Protein AF-A0A369UU12-F1 (afdb_monomer_lite)

Structure (mmCIF, N/CA/C/O backbone):
data_AF-A0A369UU12-F1
#
_entry.id   AF-A0A369UU12-F1
#
loop_
_atom_site.group_PDB
_atom_site.id
_atom_site.type_symbol
_atom_site.label_atom_id
_atom_site.label_alt_id
_atom_site.label_comp_id
_atom_site.label_asym_id
_atom_site.label_entity_id
_atom_site.label_seq_id
_atom_site.pdbx_PDB_ins_code
_atom_site.Cartn_x
_atom_site.Cartn_y
_atom_site.Cartn_z
_atom_site.occupancy
_atom_site.B_iso_or_equiv
_atom_site.auth_seq_id
_atom_site.auth_comp_id
_atom_site.auth_asym_id
_atom_site.auth_atom_id
_atom_site.pdbx_PDB_model_num
ATOM 1 N N . MET A 1 1 ? 23.666 8.629 -13.209 1.00 46.44 1 MET A N 1
ATOM 2 C CA . MET A 1 1 ? 22.969 8.483 -11.911 1.00 46.44 1 MET A CA 1
ATOM 3 C C . MET A 1 1 ? 21.607 9.116 -12.089 1.00 46.44 1 MET A C 1
ATOM 5 O O . MET A 1 1 ? 21.573 10.252 -12.533 1.00 46.44 1 MET A O 1
ATOM 9 N N . SER A 1 2 ? 20.522 8.361 -11.896 1.00 59.59 2 SER A N 1
ATOM 10 C CA . SER A 1 2 ? 19.162 8.874 -12.113 1.00 59.59 2 SER A CA 1
ATOM 11 C C . SER A 1 2 ? 18.948 10.126 -11.265 1.00 59.59 2 SER A C 1
ATOM 13 O O . SER A 1 2 ? 19.162 10.078 -10.056 1.00 59.59 2 SER A O 1
ATOM 15 N N . ASP A 1 3 ? 18.517 11.217 -11.894 1.00 71.38 3 ASP A N 1
ATOM 16 C CA . ASP A 1 3 ? 18.211 12.514 -11.265 1.00 71.38 3 ASP A CA 1
ATOM 17 C C . ASP A 1 3 ? 16.931 12.457 -10.399 1.00 71.38 3 ASP A C 1
ATOM 19 O O . ASP A 1 3 ? 16.324 13.464 -10.042 1.00 71.38 3 ASP A O 1
ATOM 23 N N . SER A 1 4 ? 16.473 11.243 -10.080 1.00 76.75 4 SER A N 1
ATOM 24 C CA . SER A 1 4 ? 15.274 11.008 -9.294 1.00 76.75 4 SER A CA 1
ATOM 25 C C . SER A 1 4 ? 15.529 11.308 -7.816 1.00 76.75 4 SER A C 1
ATOM 27 O O . SER A 1 4 ? 16.518 10.827 -7.248 1.00 76.75 4 SER A O 1
ATOM 29 N N . PRO A 1 5 ? 14.617 12.031 -7.143 1.00 83.81 5 PRO A N 1
ATOM 30 C CA . PRO A 1 5 ? 14.737 12.290 -5.718 1.00 83.81 5 PRO A CA 1
ATOM 31 C C . PRO A 1 5 ? 14.769 10.976 -4.925 1.00 83.81 5 PRO A C 1
ATOM 33 O O . PRO A 1 5 ? 14.076 10.003 -5.252 1.00 83.81 5 PRO A O 1
ATOM 36 N N . LYS A 1 6 ? 15.569 10.958 -3.847 1.00 92.38 6 LYS A N 1
ATOM 37 C CA . LYS A 1 6 ? 15.579 9.860 -2.865 1.00 92.38 6 LYS A CA 1
ATOM 38 C C . LYS A 1 6 ? 14.156 9.597 -2.368 1.00 92.38 6 LYS A C 1
ATOM 40 O O . LYS A 1 6 ? 13.401 10.546 -2.179 1.00 92.38 6 LYS A O 1
ATOM 45 N N . LEU A 1 7 ? 13.835 8.330 -2.097 1.00 93.81 7 LEU A N 1
ATOM 46 C CA . LEU A 1 7 ? 12.502 7.886 -1.667 1.00 93.81 7 LEU A CA 1
ATOM 47 C C . LEU A 1 7 ? 11.897 8.786 -0.580 1.00 93.81 7 LEU A C 1
ATOM 49 O O . LEU A 1 7 ? 10.807 9.311 -0.752 1.00 93.81 7 LEU A O 1
ATOM 53 N N . ASN A 1 8 ? 12.648 9.029 0.493 1.00 95.06 8 ASN A N 1
ATOM 54 C CA . ASN A 1 8 ? 12.198 9.800 1.651 1.00 95.06 8 ASN A CA 1
ATOM 55 C C . ASN A 1 8 ? 12.205 11.330 1.471 1.00 95.06 8 ASN A C 1
ATOM 57 O O . ASN A 1 8 ? 12.009 12.059 2.438 1.00 95.06 8 ASN A O 1
ATOM 61 N N . ARG A 1 9 ? 12.491 11.825 0.264 1.00 95.25 9 ARG A N 1
ATOM 62 C CA . ARG A 1 9 ? 12.421 13.251 -0.104 1.00 95.25 9 ARG A CA 1
ATOM 63 C C . ARG A 1 9 ? 11.308 13.532 -1.111 1.00 95.25 9 ARG A C 1
ATOM 65 O O . ARG A 1 9 ? 11.243 14.626 -1.663 1.00 95.25 9 ARG A O 1
ATOM 72 N N . ARG A 1 10 ? 10.493 12.524 -1.410 1.00 96.00 10 ARG A N 1
ATOM 73 C CA . ARG A 1 10 ? 9.375 12.627 -2.338 1.00 96.00 10 ARG A CA 1
ATOM 74 C C . ARG A 1 10 ? 8.149 13.206 -1.636 1.00 96.00 10 ARG A C 1
ATOM 76 O O . ARG A 1 10 ? 7.937 12.872 -0.470 1.00 96.00 10 ARG A O 1
ATOM 83 N N . PRO A 1 11 ? 7.329 14.009 -2.330 1.00 97.88 11 PRO A N 1
ATOM 84 C CA . PRO A 1 11 ? 6.093 14.523 -1.754 1.00 97.88 11 PRO A CA 1
ATOM 85 C C . PRO A 1 11 ? 5.147 13.394 -1.320 1.00 97.88 11 PRO A C 1
ATOM 87 O O . PRO A 1 11 ? 4.523 13.512 -0.275 1.00 97.88 11 PRO A O 1
ATOM 90 N N . GLU A 1 12 ? 5.107 12.265 -2.033 1.00 98.19 12 GLU A N 1
ATOM 91 C CA . GLU A 1 12 ? 4.272 11.109 -1.674 1.00 98.19 12 GLU A CA 1
ATOM 92 C C . GLU A 1 12 ? 4.753 10.425 -0.385 1.00 98.19 12 GLU A C 1
ATOM 94 O O . GLU A 1 12 ? 3.953 9.918 0.399 1.00 98.19 12 GLU A O 1
ATOM 99 N N . TRP A 1 13 ? 6.066 10.442 -0.126 1.00 98.06 13 TRP A N 1
ATOM 100 C CA . TRP A 1 13 ? 6.607 9.966 1.148 1.00 98.06 13 TRP A CA 1
ATOM 101 C C . TRP A 1 13 ? 6.224 10.903 2.291 1.00 98.06 13 TRP A C 1
ATOM 103 O O . TRP A 1 13 ? 5.823 10.434 3.353 1.00 98.06 13 TRP A O 1
ATOM 113 N N . THR A 1 14 ? 6.343 12.216 2.076 1.00 98.00 14 THR A N 1
ATOM 114 C CA . THR A 1 14 ? 5.911 13.223 3.051 1.00 98.00 14 THR A CA 1
ATOM 115 C C . THR A 1 14 ? 4.423 13.077 3.353 1.00 98.00 14 THR A C 1
ATOM 117 O O . THR A 1 14 ? 4.077 12.943 4.516 1.00 98.00 14 THR A O 1
ATOM 120 N N . ALA A 1 15 ? 3.567 12.947 2.338 1.00 98.38 15 ALA A N 1
ATOM 121 C CA . ALA A 1 15 ? 2.132 12.740 2.526 1.00 98.38 15 ALA A CA 1
ATOM 122 C C . ALA A 1 15 ? 1.818 11.482 3.357 1.00 98.38 15 ALA A C 1
ATOM 124 O O . ALA A 1 15 ? 0.969 11.516 4.244 1.00 98.38 15 ALA A O 1
ATOM 125 N N . LEU A 1 16 ? 2.535 10.374 3.129 1.00 98.06 16 LEU A N 1
ATOM 126 C CA . LEU A 1 16 ? 2.379 9.164 3.939 1.00 98.06 16 LEU A CA 1
ATOM 127 C C . LEU A 1 16 ? 2.852 9.364 5.393 1.00 98.06 16 LEU A C 1
ATOM 129 O O . LEU A 1 16 ? 2.248 8.820 6.319 1.00 98.06 16 LEU A O 1
ATOM 133 N N . ALA A 1 17 ? 3.931 10.124 5.602 1.00 97.75 17 ALA A N 1
ATOM 134 C CA . ALA A 1 17 ? 4.451 10.450 6.930 1.00 97.75 17 ALA A CA 1
ATOM 135 C C . ALA A 1 17 ? 3.519 11.398 7.705 1.00 97.75 17 ALA A C 1
ATOM 137 O O . ALA A 1 17 ? 3.309 11.198 8.905 1.00 97.75 17 ALA A O 1
ATOM 138 N N . ASP A 1 18 ? 2.926 12.369 7.016 1.00 98.12 18 ASP A N 1
ATOM 139 C CA . ASP A 1 18 ? 1.941 13.297 7.565 1.00 98.12 18 ASP A CA 1
ATOM 140 C C . ASP A 1 18 ? 0.661 12.532 7.929 1.00 98.12 18 ASP A C 1
ATOM 142 O O . ASP A 1 18 ? 0.239 12.564 9.080 1.00 98.12 18 ASP A O 1
ATOM 146 N N . HIS A 1 19 ? 0.137 11.686 7.029 1.00 97.81 19 HIS A N 1
ATOM 147 C CA . HIS A 1 19 ? -0.990 10.783 7.325 1.00 97.81 19 HIS A CA 1
ATOM 148 C C . HIS A 1 19 ? -0.732 9.900 8.550 1.00 97.81 19 HIS A C 1
ATOM 150 O O . HIS A 1 19 ? -1.600 9.714 9.408 1.00 97.81 19 HIS A O 1
ATOM 156 N N . ARG A 1 20 ? 0.491 9.361 8.662 1.00 96.75 20 ARG A N 1
ATOM 157 C CA . ARG A 1 20 ? 0.899 8.572 9.827 1.00 96.75 20 ARG A CA 1
ATOM 158 C C . ARG A 1 20 ? 0.868 9.391 11.117 1.00 96.75 20 ARG A C 1
ATOM 160 O O . ARG A 1 20 ? 0.535 8.837 12.160 1.00 96.75 20 ARG A O 1
ATOM 167 N N . THR A 1 21 ? 1.254 10.657 11.054 1.00 96.88 21 THR A N 1
ATOM 168 C CA . THR A 1 21 ? 1.378 11.527 12.22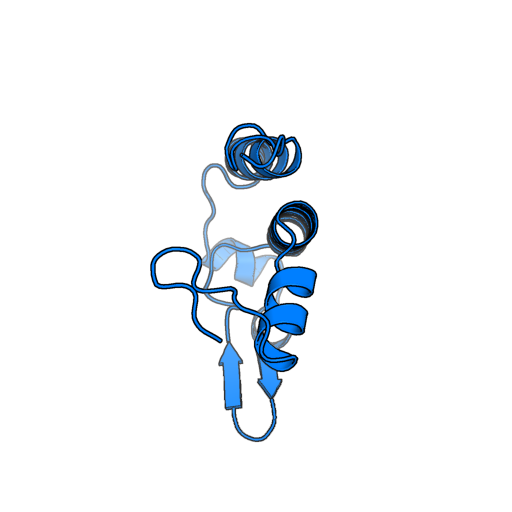6 1.00 96.88 21 THR A CA 1
ATOM 169 C C . THR A 1 21 ? 0.038 12.127 12.638 1.00 96.88 21 THR A C 1
ATOM 171 O O . THR A 1 21 ? -0.225 12.217 13.833 1.00 96.88 21 THR A O 1
ATOM 174 N N . ASP A 1 22 ? -0.819 12.465 11.677 1.00 94.94 22 ASP A N 1
ATOM 175 C CA . ASP A 1 22 ? -2.049 13.218 11.916 1.00 94.94 22 ASP A CA 1
ATOM 176 C C . ASP A 1 22 ? -3.257 12.293 12.093 1.00 94.94 22 ASP A C 1
ATOM 178 O O . ASP A 1 22 ? -3.915 12.302 13.134 1.00 94.94 22 ASP A O 1
ATOM 182 N N . ALA A 1 23 ? -3.542 11.451 11.096 1.00 90.38 23 ALA A N 1
ATOM 183 C CA . ALA A 1 23 ? -4.734 10.603 11.082 1.00 90.38 23 ALA A CA 1
ATOM 184 C C . ALA A 1 23 ? -4.505 9.236 11.744 1.00 90.38 23 ALA A C 1
ATOM 186 O O . ALA A 1 23 ? -5.431 8.652 12.303 1.00 90.38 23 ALA A O 1
ATOM 187 N N . MET A 1 24 ? -3.274 8.714 11.699 1.00 94.25 24 MET A N 1
ATOM 188 C CA . MET A 1 24 ? -2.907 7.386 12.214 1.00 94.25 24 MET A CA 1
ATOM 189 C C . MET A 1 24 ? -1.898 7.455 13.373 1.00 94.25 24 MET A C 1
ATOM 191 O O . MET A 1 24 ? -1.071 6.550 13.524 1.00 94.25 24 MET A O 1
ATOM 195 N N . ALA A 1 25 ? -1.963 8.511 14.194 1.00 91.00 25 ALA A N 1
ATOM 196 C CA . ALA A 1 25 ? -1.041 8.746 15.311 1.00 91.00 25 ALA A CA 1
ATOM 197 C C . ALA A 1 25 ? -1.062 7.613 16.355 1.00 91.00 25 ALA A C 1
ATOM 199 O O . ALA A 1 25 ? -0.020 7.180 16.851 1.00 91.00 25 ALA A O 1
ATOM 200 N N . GLN A 1 26 ? -2.263 7.124 16.680 1.00 92.12 26 GLN A N 1
ATOM 201 C CA . GLN A 1 26 ? -2.518 6.050 17.646 1.00 92.12 26 GLN A CA 1
ATOM 202 C C . GLN A 1 26 ? -3.599 5.111 17.092 1.00 92.12 26 GLN A C 1
ATOM 204 O O . GLN A 1 26 ? -4.740 5.142 17.542 1.00 92.12 26 GLN A O 1
ATOM 209 N N . PRO A 1 27 ? -3.285 4.320 16.056 1.00 89.00 27 PRO A N 1
ATOM 210 C CA . PRO A 1 27 ? -4.295 3.534 15.374 1.00 89.00 27 PRO A CA 1
ATOM 211 C C . PRO A 1 27 ? -4.631 2.299 16.218 1.00 89.00 27 PRO A C 1
ATOM 213 O O . PRO A 1 27 ? -3.742 1.521 16.571 1.00 89.00 27 PRO A O 1
ATOM 216 N N . ASP A 1 28 ? -5.913 2.095 16.509 1.00 95.69 28 ASP A N 1
ATOM 217 C CA . ASP A 1 28 ? -6.408 0.900 17.188 1.00 95.69 28 ASP A CA 1
ATOM 218 C C . ASP A 1 28 ? -7.153 0.002 16.195 1.00 95.69 28 ASP A C 1
ATOM 220 O O . ASP A 1 28 ? -8.104 0.405 15.522 1.00 95.69 28 ASP A O 1
ATOM 224 N N . LEU A 1 29 ? -6.716 -1.253 16.086 1.00 96.69 29 LEU A N 1
ATOM 225 C CA . LEU A 1 29 ? -7.310 -2.182 15.132 1.00 96.69 29 LEU A CA 1
ATOM 226 C C . LEU A 1 29 ? -8.771 -2.511 15.472 1.00 96.69 29 LEU A C 1
ATOM 228 O O . LEU A 1 29 ? -9.583 -2.671 14.566 1.00 96.69 29 LEU A O 1
ATOM 232 N N . ARG A 1 30 ? -9.123 -2.623 16.755 1.00 97.19 30 ARG A N 1
ATOM 233 C CA . ARG A 1 30 ? -10.497 -2.916 17.183 1.00 97.19 30 ARG A CA 1
ATOM 234 C C . ARG A 1 30 ? -11.417 -1.759 16.819 1.00 97.19 30 ARG A C 1
ATOM 236 O O . ARG A 1 30 ? -12.517 -2.014 16.342 1.00 97.19 30 ARG A O 1
ATOM 243 N N . GLU A 1 31 ? -10.960 -0.522 16.991 1.00 96.94 31 GLU A N 1
ATOM 244 C CA . GLU A 1 31 ? -11.704 0.669 16.570 1.00 96.94 31 GLU A CA 1
ATOM 245 C C . GLU A 1 31 ? -11.882 0.718 15.051 1.00 96.94 31 GLU A C 1
ATOM 247 O O . GLU A 1 31 ? -12.989 0.962 14.578 1.00 96.94 31 GLU A O 1
ATOM 252 N N . LEU A 1 32 ? -10.845 0.384 14.275 1.00 96.81 32 LEU A N 1
ATOM 253 C CA . LEU A 1 32 ? -10.952 0.294 12.815 1.00 96.81 32 LEU A CA 1
ATOM 254 C C . LEU A 1 32 ? -11.991 -0.746 12.359 1.00 96.81 32 LEU A C 1
ATOM 256 O O . LEU A 1 32 ? -12.691 -0.517 11.375 1.00 96.81 32 LEU A O 1
ATOM 260 N N . PHE A 1 33 ? -12.111 -1.879 13.056 1.00 97.62 33 PHE A N 1
ATOM 261 C CA . PHE A 1 33 ? -13.169 -2.866 12.803 1.00 97.62 33 PHE A CA 1
ATOM 262 C C . PHE A 1 33 ? -14.546 -2.402 13.295 1.00 97.62 33 PHE A C 1
ATOM 264 O O . PHE A 1 33 ? -15.553 -2.713 12.667 1.00 97.62 33 PHE A O 1
ATOM 271 N N . ALA A 1 34 ? -14.607 -1.667 14.407 1.00 97.31 34 ALA A N 1
ATOM 272 C CA . ALA A 1 34 ? -15.859 -1.123 14.925 1.00 97.31 34 ALA A CA 1
ATOM 273 C C . ALA A 1 34 ? -16.436 -0.033 14.004 1.00 97.31 34 ALA A C 1
ATOM 275 O O . ALA A 1 34 ? -17.650 0.039 13.828 1.00 97.31 34 ALA A O 1
ATOM 276 N N . ALA A 1 35 ? -15.570 0.787 13.403 1.00 95.94 35 ALA A N 1
ATOM 277 C CA . ALA A 1 35 ? -15.945 1.865 12.492 1.00 95.94 35 ALA A CA 1
ATOM 278 C C . ALA A 1 35 ? -16.326 1.374 11.083 1.00 95.94 35 ALA A C 1
ATOM 280 O O . ALA A 1 35 ? -17.124 2.023 10.409 1.00 95.94 35 ALA A O 1
ATOM 281 N N . ASP A 1 36 ? -15.791 0.233 10.637 1.00 96.62 36 ASP A N 1
ATOM 282 C CA . ASP A 1 36 ? -16.122 -0.386 9.348 1.00 96.62 36 ASP A CA 1
ATOM 283 C C . ASP A 1 36 ? -16.506 -1.865 9.537 1.00 96.62 36 ASP A C 1
ATOM 285 O O . ASP A 1 36 ? -15.651 -2.751 9.449 1.00 96.62 36 ASP A O 1
ATOM 289 N N . PRO A 1 37 ? -17.800 -2.172 9.756 1.00 96.12 37 PRO A N 1
ATOM 290 C CA . PRO A 1 37 ? -18.269 -3.550 9.903 1.00 96.12 37 PRO A CA 1
ATOM 291 C C . PRO A 1 37 ? -17.977 -4.450 8.692 1.00 96.12 37 PRO A C 1
ATOM 293 O O . PRO A 1 37 ? -17.933 -5.666 8.847 1.00 96.12 37 PRO A O 1
ATOM 296 N N . GLY A 1 38 ? -17.770 -3.873 7.499 1.00 97.50 38 GLY A N 1
ATOM 297 C CA . GLY A 1 38 ? -17.423 -4.600 6.270 1.00 97.50 38 GLY A CA 1
ATOM 298 C C . GLY A 1 38 ? -15.916 -4.732 6.021 1.00 97.50 38 GLY A C 1
ATOM 299 O O . GLY A 1 38 ? -15.504 -5.190 4.954 1.00 97.50 38 GLY A O 1
ATOM 300 N N . ARG A 1 39 ? -15.073 -4.319 6.976 1.00 97.56 39 ARG A N 1
ATOM 301 C CA . ARG A 1 39 ? -13.608 -4.291 6.849 1.00 97.56 39 ARG A CA 1
ATOM 302 C C . ARG A 1 39 ? -13.005 -5.654 6.505 1.00 97.56 39 ARG A C 1
ATOM 304 O O . ARG A 1 39 ? -12.047 -5.731 5.732 1.00 97.56 39 ARG A O 1
ATOM 311 N N . ALA A 1 40 ? -13.546 -6.720 7.101 1.00 96.50 40 ALA A N 1
ATOM 312 C CA . ALA A 1 40 ? -13.062 -8.091 6.935 1.00 96.50 40 ALA A CA 1
ATOM 313 C C . ALA A 1 40 ? -13.215 -8.596 5.495 1.00 96.50 40 ALA A C 1
ATOM 315 O O . ALA A 1 40 ? -12.403 -9.393 5.029 1.00 96.50 40 ALA A O 1
ATOM 316 N N . GLU A 1 41 ? -14.249 -8.142 4.793 1.00 96.50 41 GLU A N 1
ATOM 317 C CA . GLU A 1 41 ? -14.498 -8.455 3.392 1.00 96.50 41 GLU A CA 1
ATOM 318 C C . GLU A 1 41 ? -13.798 -7.462 2.462 1.00 96.50 41 GLU A C 1
ATOM 320 O O . GLU A 1 41 ? -13.246 -7.881 1.446 1.00 96.50 41 GLU A O 1
ATOM 325 N N . ARG A 1 42 ? -13.788 -6.168 2.813 1.00 96.25 42 ARG A N 1
ATOM 326 C CA . ARG A 1 42 ? -13.234 -5.087 1.982 1.00 96.25 42 ARG A CA 1
ATOM 327 C C . ARG A 1 42 ? -11.739 -5.249 1.722 1.00 96.25 42 ARG A C 1
ATOM 329 O O . ARG A 1 42 ? -11.297 -5.118 0.586 1.00 96.25 42 ARG A O 1
ATOM 336 N N . TYR A 1 43 ? -10.960 -5.551 2.758 1.00 97.94 43 TYR A N 1
ATOM 337 C CA . TYR A 1 43 ? -9.497 -5.651 2.668 1.00 97.94 43 TYR A CA 1
ATOM 338 C C . TYR A 1 43 ? -9.016 -7.077 2.412 1.00 97.94 43 TYR A C 1
ATOM 340 O O . TYR A 1 43 ? -8.022 -7.550 2.973 1.00 97.94 43 TYR A O 1
ATOM 348 N N . VAL A 1 44 ? -9.749 -7.772 1.549 1.00 97.69 44 VAL A N 1
ATOM 349 C CA . VAL A 1 44 ? -9.400 -9.096 1.064 1.00 97.69 44 VAL A CA 1
ATOM 350 C C . VAL A 1 44 ? -9.329 -9.059 -0.446 1.00 97.69 44 VAL A C 1
ATOM 352 O O . VAL A 1 44 ? -10.281 -8.690 -1.125 1.00 97.69 44 VAL A O 1
ATOM 355 N N . VAL A 1 45 ? -8.212 -9.534 -0.977 1.00 97.00 45 VAL A N 1
ATOM 356 C CA . VAL A 1 45 ? -8.056 -9.787 -2.407 1.00 97.00 45 VAL A CA 1
ATOM 357 C C . VAL A 1 45 ? -8.035 -11.294 -2.625 1.00 97.00 45 VAL A C 1
ATOM 359 O O . VAL A 1 45 ? -7.374 -12.037 -1.897 1.00 97.00 45 VAL A O 1
ATOM 362 N N . ARG A 1 46 ? -8.784 -11.758 -3.627 1.00 96.88 46 ARG A N 1
ATOM 363 C CA . ARG A 1 46 ? -8.756 -13.150 -4.087 1.00 96.88 46 ARG A CA 1
ATOM 364 C C . ARG A 1 46 ? -8.090 -13.213 -5.454 1.00 96.88 46 ARG A C 1
ATOM 366 O O . ARG A 1 46 ? -8.486 -12.481 -6.355 1.00 96.88 46 ARG A O 1
ATOM 373 N N . VAL A 1 47 ? -7.099 -14.087 -5.600 1.00 96.69 47 VAL A N 1
ATOM 374 C CA . VAL A 1 47 ? -6.397 -14.337 -6.866 1.00 96.69 47 VAL A CA 1
ATOM 375 C C . VAL A 1 47 ? -6.366 -15.843 -7.093 1.00 96.69 47 VAL A C 1
ATOM 377 O O . VAL A 1 47 ? -5.597 -16.555 -6.449 1.00 96.69 47 VAL A O 1
ATOM 380 N N . GLY A 1 48 ? -7.241 -16.339 -7.971 1.00 95.75 48 GLY A N 1
ATOM 381 C CA . GLY A 1 48 ? -7.512 -17.776 -8.064 1.00 95.75 48 GLY A CA 1
ATOM 382 C C . GLY A 1 48 ? -7.951 -18.327 -6.703 1.00 95.75 48 GLY A C 1
ATOM 383 O O . GLY A 1 48 ? -8.837 -17.762 -6.060 1.00 95.75 48 GLY A O 1
ATOM 384 N N . ASP A 1 49 ? -7.274 -19.376 -6.240 1.00 96.38 49 ASP A N 1
ATOM 385 C CA . ASP A 1 49 ? -7.538 -20.007 -4.941 1.00 96.38 49 ASP A CA 1
ATOM 386 C C . ASP A 1 49 ? -6.882 -19.272 -3.756 1.00 96.38 49 ASP A C 1
ATOM 388 O O . ASP A 1 49 ? -7.173 -19.566 -2.594 1.00 96.38 49 ASP A O 1
ATOM 392 N N . LEU A 1 50 ? -6.006 -18.294 -4.018 1.00 97.62 50 LEU A N 1
ATOM 393 C CA . LEU A 1 50 ? -5.316 -17.546 -2.973 1.00 97.62 50 LEU A CA 1
ATOM 394 C C . LEU A 1 50 ? -6.224 -16.453 -2.396 1.00 97.62 50 LEU A C 1
ATOM 396 O O . LEU A 1 50 ? -6.710 -15.580 -3.117 1.00 97.62 50 LEU A O 1
ATOM 400 N N . ARG A 1 51 ? -6.390 -16.458 -1.070 1.00 96.81 51 ARG A N 1
ATOM 401 C CA . ARG A 1 51 ? -7.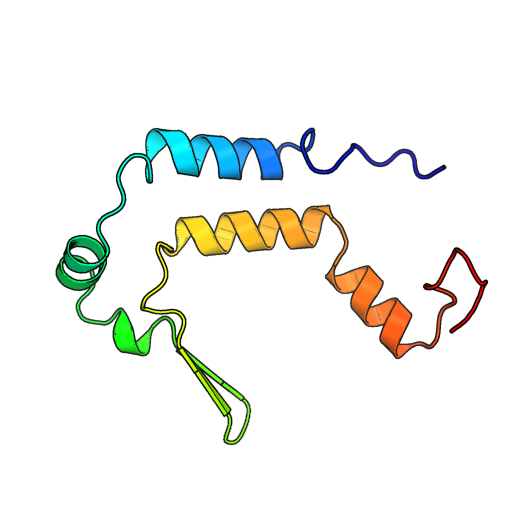021 -15.375 -0.305 1.00 96.81 51 ARG A CA 1
ATOM 402 C C . ARG A 1 51 ? -5.948 -14.587 0.439 1.00 96.81 51 ARG A C 1
ATOM 404 O O . ARG A 1 51 ? -5.320 -15.114 1.352 1.00 96.81 51 ARG A O 1
ATOM 411 N N . ILE A 1 52 ? -5.790 -13.318 0.085 1.00 97.69 52 ILE A N 1
ATOM 412 C CA . ILE A 1 52 ? -4.881 -12.382 0.748 1.00 97.69 52 ILE A CA 1
ATOM 413 C C . ILE A 1 52 ? -5.734 -11.449 1.602 1.00 97.69 52 ILE A C 1
ATOM 415 O O . ILE A 1 52 ? -6.454 -10.610 1.070 1.00 97.69 52 ILE A O 1
ATOM 419 N N . ASP A 1 53 ? -5.680 -11.630 2.920 1.00 97.69 53 ASP A N 1
ATOM 420 C CA . ASP A 1 53 ? -6.424 -10.833 3.897 1.00 97.69 53 ASP A CA 1
ATOM 421 C C . ASP A 1 53 ? -5.481 -9.855 4.604 1.00 97.69 53 ASP A C 1
ATOM 423 O O . ASP A 1 53 ? -4.650 -10.263 5.419 1.00 97.69 53 ASP A O 1
ATOM 427 N N . TYR A 1 54 ? -5.627 -8.564 4.312 1.00 96.69 54 TYR A N 1
ATOM 428 C CA . TYR A 1 54 ? -4.907 -7.496 5.003 1.00 96.69 54 TYR A CA 1
ATOM 429 C C . TYR A 1 54 ? -5.815 -6.649 5.908 1.00 96.69 54 TYR A C 1
ATOM 431 O O . TYR A 1 54 ? -5.361 -5.646 6.456 1.00 96.69 54 TYR A O 1
ATOM 439 N N . SER A 1 55 ? -7.046 -7.096 6.188 1.00 97.81 55 SER A N 1
ATOM 440 C CA . SER A 1 55 ? -8.001 -6.405 7.073 1.00 97.81 55 SER A CA 1
ATOM 441 C C . SER A 1 55 ? -7.488 -6.184 8.500 1.00 97.81 55 SER A C 1
ATOM 443 O O . SER A 1 55 ? -7.900 -5.237 9.169 1.00 97.81 55 SER A O 1
ATOM 445 N N . LYS A 1 56 ? -6.553 -7.023 8.963 1.00 97.25 56 LYS A N 1
ATOM 446 C CA . LYS A 1 56 ? -5.937 -6.940 10.300 1.00 97.25 56 LYS A CA 1
ATOM 447 C C . LYS A 1 56 ? -4.694 -6.044 10.360 1.00 97.25 56 LYS A C 1
ATOM 449 O O . LYS A 1 56 ? -4.038 -5.989 11.394 1.00 97.25 56 LYS A O 1
ATOM 454 N N . HIS A 1 57 ? -4.357 -5.354 9.272 1.00 97.50 57 HIS A N 1
ATOM 455 C CA . HIS A 1 57 ? -3.303 -4.341 9.277 1.00 97.50 57 HIS A CA 1
ATOM 456 C C . HIS A 1 57 ? -3.869 -2.979 9.684 1.00 97.50 57 HIS A C 1
ATOM 458 O O . HIS A 1 57 ? -5.060 -2.718 9.519 1.00 97.50 57 HIS A O 1
ATOM 464 N N . LEU A 1 58 ? -3.004 -2.094 10.181 1.00 96.88 58 LEU A N 1
ATOM 465 C CA . LEU A 1 58 ? -3.332 -0.710 10.546 1.00 96.88 58 LEU A CA 1
ATOM 466 C C . LEU A 1 58 ? -3.383 0.174 9.291 1.00 96.88 58 LEU A C 1
ATOM 468 O O . LEU A 1 58 ? -2.551 1.058 9.099 1.00 96.88 58 LEU A O 1
ATOM 472 N N . VAL A 1 59 ? -4.323 -0.139 8.403 1.00 96.44 59 VAL A N 1
ATOM 473 C CA . VAL A 1 59 ? -4.532 0.553 7.126 1.00 96.44 59 VAL A CA 1
ATOM 474 C C . VAL A 1 59 ? -5.966 1.058 7.013 1.00 96.44 59 VAL A C 1
ATOM 476 O O . VAL A 1 59 ? -6.908 0.404 7.471 1.00 96.44 59 VAL A O 1
ATOM 479 N N . THR A 1 60 ? -6.129 2.211 6.382 1.00 96.75 60 THR A N 1
ATOM 480 C CA . THR A 1 60 ? -7.412 2.748 5.916 1.00 96.75 60 THR A CA 1
ATOM 481 C C . THR A 1 60 ? -7.404 2.851 4.391 1.00 96.75 60 THR A C 1
ATOM 483 O O . THR A 1 60 ? -6.360 2.653 3.762 1.00 96.75 60 THR A O 1
ATOM 486 N N . ASP A 1 61 ? -8.547 3.197 3.796 1.00 96.81 61 ASP A N 1
ATOM 487 C CA . ASP A 1 61 ? -8.644 3.468 2.357 1.00 96.81 61 ASP A CA 1
ATOM 488 C C . ASP A 1 61 ? -7.643 4.568 1.944 1.00 96.81 61 ASP A C 1
ATOM 490 O O . ASP A 1 61 ? -6.937 4.432 0.945 1.00 96.81 61 ASP A O 1
ATOM 494 N N . GLU A 1 62 ? -7.489 5.603 2.776 1.00 97.81 62 GLU A N 1
ATOM 495 C CA . GLU A 1 62 ? -6.501 6.672 2.590 1.00 97.81 62 GLU A CA 1
ATOM 496 C C . GLU A 1 62 ? -5.055 6.166 2.697 1.00 97.81 62 GLU A C 1
ATOM 498 O O . GLU A 1 62 ? -4.234 6.477 1.837 1.00 97.81 62 GLU A O 1
ATOM 503 N N . THR A 1 63 ? -4.737 5.313 3.683 1.00 98.00 63 THR A N 1
ATOM 504 C CA . THR A 1 63 ? -3.398 4.704 3.778 1.00 98.00 63 THR A CA 1
ATOM 505 C C . THR A 1 63 ? -3.045 3.941 2.500 1.00 98.00 63 THR A C 1
ATOM 507 O O . THR A 1 63 ? -1.925 4.049 2.003 1.00 98.00 63 THR A O 1
ATOM 510 N N . LEU A 1 64 ? -3.984 3.153 1.966 1.00 97.81 64 LEU A N 1
ATOM 511 C CA . LEU A 1 64 ? -3.759 2.365 0.754 1.00 97.81 64 LEU A CA 1
ATOM 512 C C . LEU A 1 64 ? -3.636 3.244 -0.491 1.00 97.81 64 LEU A C 1
ATOM 514 O O . LEU A 1 64 ? -2.845 2.910 -1.372 1.00 97.81 64 LEU A O 1
ATOM 518 N N . ALA A 1 65 ? -4.387 4.344 -0.578 1.00 98.50 65 ALA A N 1
ATOM 519 C CA . ALA A 1 65 ? -4.250 5.314 -1.662 1.00 98.50 65 ALA A CA 1
ATOM 520 C C . ALA A 1 65 ? -2.851 5.955 -1.655 1.00 98.50 65 ALA A C 1
ATOM 522 O O . ALA A 1 65 ? -2.134 5.867 -2.648 1.00 98.50 65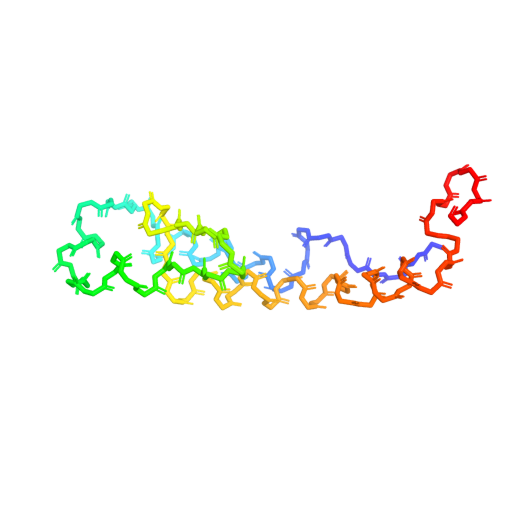 ALA A O 1
ATOM 523 N N . LEU A 1 66 ? -2.397 6.463 -0.505 1.00 98.69 66 LEU A N 1
ATOM 524 C CA . LEU A 1 66 ? -1.079 7.097 -0.371 1.00 98.69 66 LEU A CA 1
ATOM 525 C C . LEU A 1 66 ? 0.084 6.127 -0.642 1.00 98.69 66 LEU A C 1
ATOM 527 O O . LEU A 1 66 ? 1.086 6.494 -1.258 1.00 98.69 66 LEU A O 1
ATOM 531 N N . LEU A 1 67 ? -0.040 4.863 -0.220 1.00 98.19 67 LEU A N 1
ATOM 532 C CA . LEU A 1 67 ? 0.943 3.823 -0.550 1.00 98.19 67 LEU A CA 1
ATOM 533 C C . LEU A 1 67 ? 0.993 3.531 -2.058 1.00 98.19 67 LEU A C 1
ATOM 535 O O . LEU A 1 67 ? 2.079 3.309 -2.600 1.00 98.19 67 LEU A O 1
ATOM 539 N N . GLN A 1 68 ? -0.158 3.528 -2.737 1.00 98.06 68 GLN A N 1
ATOM 540 C CA . GLN A 1 68 ? -0.228 3.348 -4.190 1.00 98.06 68 GLN A CA 1
ATOM 541 C C . GLN A 1 68 ? 0.381 4.538 -4.937 1.00 98.06 68 GLN A C 1
ATOM 543 O O . GLN A 1 68 ? 1.142 4.318 -5.882 1.00 98.06 68 GLN A 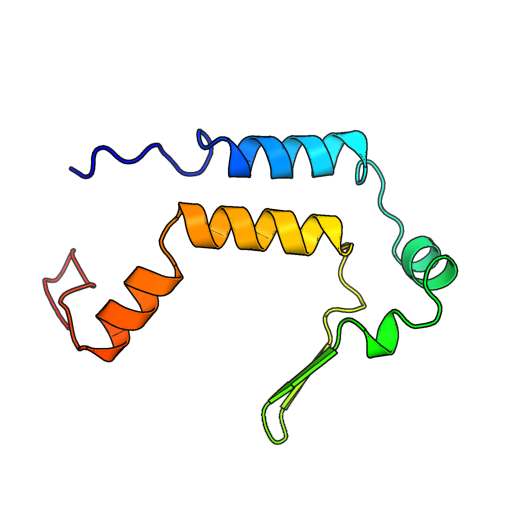O 1
ATOM 548 N N . ASP A 1 69 ? 0.135 5.766 -4.480 1.00 98.31 69 ASP A N 1
ATOM 549 C CA . ASP A 1 69 ? 0.740 6.975 -5.049 1.00 98.31 69 ASP A CA 1
ATOM 550 C C . ASP A 1 69 ? 2.268 6.933 -4.934 1.00 98.31 69 ASP A C 1
ATOM 552 O O . ASP A 1 69 ? 2.981 7.158 -5.915 1.00 98.31 69 ASP A O 1
ATOM 556 N N . LEU A 1 70 ? 2.797 6.528 -3.774 1.00 98.06 70 LEU A N 1
ATOM 557 C CA . LEU A 1 70 ? 4.237 6.342 -3.590 1.00 98.06 70 LEU A CA 1
ATOM 558 C C . LEU A 1 70 ? 4.805 5.247 -4.513 1.00 98.06 70 LEU A C 1
ATOM 560 O O . LEU A 1 70 ? 5.893 5.413 -5.076 1.00 98.06 70 LEU A O 1
ATOM 564 N N . ALA A 1 71 ? 4.088 4.134 -4.705 1.00 97.81 71 ALA A N 1
ATOM 565 C CA . ALA A 1 71 ? 4.495 3.068 -5.624 1.00 97.81 71 ALA A CA 1
ATOM 566 C C . ALA A 1 71 ? 4.513 3.539 -7.092 1.00 97.81 71 ALA A C 1
ATOM 568 O O . ALA A 1 71 ? 5.439 3.215 -7.843 1.00 97.81 71 ALA A O 1
ATOM 569 N N . ALA A 1 72 ? 3.529 4.346 -7.497 1.00 96.94 72 ALA A N 1
ATOM 570 C CA . ALA A 1 72 ? 3.483 4.960 -8.820 1.00 96.94 72 ALA A CA 1
ATOM 571 C C . ALA A 1 72 ? 4.643 5.949 -9.015 1.00 96.94 72 ALA A C 1
ATOM 573 O O . ALA A 1 72 ? 5.395 5.833 -9.985 1.00 96.94 72 ALA A O 1
ATOM 574 N N . ALA A 1 73 ? 4.861 6.854 -8.056 1.00 96.38 73 ALA A N 1
ATOM 575 C CA . ALA A 1 73 ? 5.921 7.860 -8.105 1.00 96.38 73 ALA A CA 1
ATOM 576 C C . ALA A 1 73 ? 7.332 7.251 -8.135 1.00 96.38 73 ALA A C 1
ATOM 578 O O . ALA A 1 73 ? 8.267 7.840 -8.688 1.00 96.38 73 ALA A O 1
ATOM 579 N N . THR A 1 74 ? 7.504 6.064 -7.549 1.00 95.62 74 THR A N 1
ATOM 580 C CA . THR A 1 74 ? 8.772 5.316 -7.536 1.00 95.62 74 THR A CA 1
ATOM 581 C C . THR A 1 74 ? 8.946 4.381 -8.734 1.00 95.62 74 THR A C 1
ATOM 583 O O . THR A 1 74 ? 9.995 3.752 -8.865 1.00 95.62 74 THR A O 1
ATOM 586 N N . GLY A 1 75 ? 7.972 4.331 -9.648 1.00 95.06 75 GLY A N 1
ATOM 587 C CA . GLY A 1 75 ? 8.088 3.616 -10.917 1.00 95.06 75 GLY A CA 1
ATOM 588 C C . GLY A 1 75 ? 7.922 2.100 -10.812 1.00 95.06 75 GLY A C 1
ATOM 589 O O . GLY A 1 75 ? 8.352 1.388 -11.718 1.00 95.06 75 GLY A O 1
ATOM 590 N N . VAL A 1 76 ? 7.288 1.590 -9.748 1.00 96.88 76 VAL A N 1
ATOM 591 C CA . VAL A 1 76 ? 7.130 0.141 -9.509 1.00 96.88 76 VAL A CA 1
ATOM 592 C C . VAL A 1 76 ? 6.50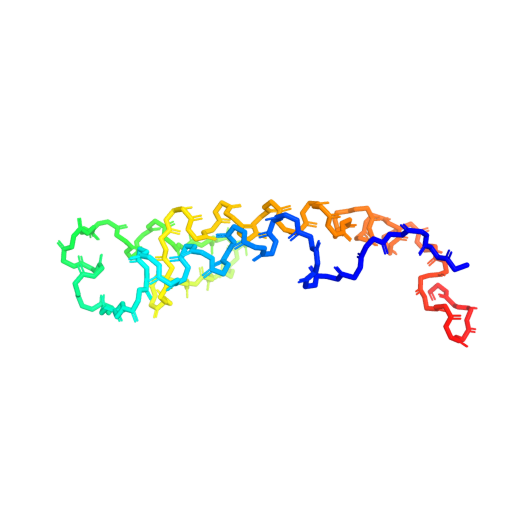2 -0.572 -10.708 1.00 96.88 76 VAL A C 1
ATOM 594 O O . VAL A 1 76 ? 6.982 -1.628 -11.115 1.00 96.88 76 VAL A O 1
ATOM 597 N N . PHE A 1 77 ? 5.469 0.010 -11.322 1.00 96.31 77 PHE A N 1
ATOM 598 C CA . PHE A 1 77 ? 4.807 -0.588 -12.485 1.00 96.31 77 PHE A CA 1
ATOM 599 C C . PHE 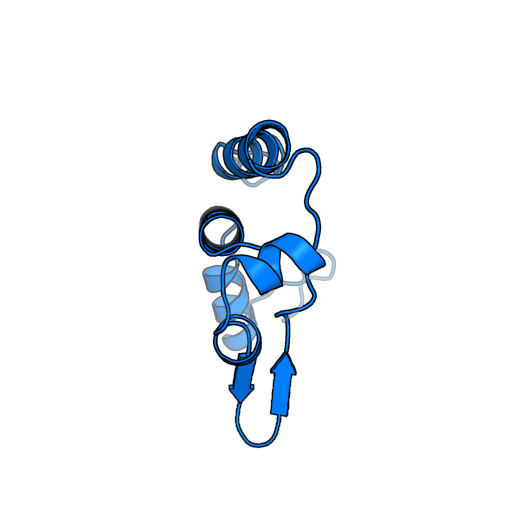A 1 77 ? 5.726 -0.667 -13.710 1.00 96.31 77 PHE A C 1
ATOM 601 O O . PHE A 1 77 ? 5.761 -1.695 -14.381 1.00 96.31 77 PHE A O 1
ATOM 608 N N . GLY A 1 78 ? 6.523 0.375 -13.961 1.00 95.94 78 GLY A N 1
ATOM 609 C CA . GLY A 1 78 ? 7.503 0.374 -15.048 1.00 95.94 78 GLY A CA 1
ATOM 610 C C . GLY A 1 78 ? 8.614 -0.654 -14.823 1.00 95.94 78 GLY A C 1
ATOM 611 O O . GLY A 1 78 ? 8.963 -1.387 -15.744 1.00 95.94 78 GLY A O 1
ATOM 612 N N . LEU A 1 79 ? 9.113 -0.761 -13.587 1.00 95.38 79 LEU A N 1
ATOM 613 C CA . LEU A 1 79 ? 10.121 -1.754 -13.197 1.00 95.38 79 LEU A CA 1
ATOM 614 C C . LEU A 1 79 ? 9.591 -3.187 -13.309 1.00 95.38 79 LEU A C 1
ATOM 616 O O . LEU A 1 79 ? 10.298 -4.066 -13.798 1.00 95.38 79 LEU A O 1
ATOM 620 N N . ARG A 1 80 ? 8.334 -3.419 -12.910 1.00 97.62 80 ARG A N 1
ATOM 621 C CA . ARG A 1 80 ? 7.644 -4.693 -13.137 1.00 97.62 80 ARG A CA 1
ATOM 622 C C . ARG A 1 80 ? 7.631 -5.019 -14.628 1.00 97.62 80 ARG A C 1
ATOM 624 O O . ARG A 1 80 ? 8.058 -6.100 -15.008 1.00 97.62 80 ARG A O 1
ATOM 631 N N . ASP A 1 81 ? 7.176 -4.106 -15.478 1.00 97.88 81 ASP A N 1
ATOM 632 C CA . ASP A 1 81 ? 7.048 -4.394 -16.909 1.00 97.88 81 ASP A CA 1
ATOM 633 C C . ASP A 1 81 ? 8.416 -4.627 -17.577 1.00 97.88 81 ASP A C 1
ATOM 635 O O . ASP A 1 81 ? 8.538 -5.506 -18.429 1.00 97.88 81 ASP A O 1
ATOM 639 N N . ALA A 1 82 ? 9.455 -3.900 -17.154 1.00 96.88 82 ALA A N 1
ATOM 640 C CA . ALA A 1 82 ? 10.839 -4.122 -17.576 1.00 96.88 82 ALA A CA 1
ATOM 641 C C . ALA A 1 82 ? 11.336 -5.529 -17.200 1.00 96.88 82 ALA A C 1
ATOM 643 O O . ALA A 1 82 ? 11.909 -6.225 -18.040 1.00 96.88 82 ALA A O 1
ATOM 644 N N . MET A 1 83 ? 11.040 -5.984 -15.975 1.00 96.62 83 MET A N 1
ATOM 645 C CA . MET A 1 83 ? 11.329 -7.351 -15.528 1.00 96.62 83 MET A CA 1
ATOM 646 C C . MET A 1 83 ? 10.663 -8.390 -16.439 1.00 96.62 83 MET A C 1
ATOM 648 O O . MET A 1 83 ? 11.318 -9.314 -16.908 1.00 96.62 83 MET A O 1
ATOM 652 N N . PHE A 1 84 ? 9.372 -8.221 -16.745 1.00 97.25 84 PHE A N 1
ATOM 653 C CA . PHE A 1 84 ? 8.640 -9.151 -17.615 1.00 97.25 84 PHE A CA 1
ATOM 654 C C . PHE A 1 84 ? 9.133 -9.146 -19.071 1.00 97.25 84 PHE A C 1
ATOM 656 O O . PHE A 1 84 ? 8.993 -10.155 -19.759 1.00 97.25 84 PHE A O 1
ATOM 663 N N . ARG A 1 85 ? 9.724 -8.043 -19.546 1.00 97.75 85 ARG A N 1
ATOM 664 C CA . ARG A 1 85 ? 10.350 -7.955 -20.877 1.00 97.75 85 ARG A CA 1
ATOM 665 C C . ARG A 1 85 ? 11.782 -8.499 -20.929 1.00 97.75 85 ARG A C 1
ATOM 667 O O . ARG A 1 85 ? 12.352 -8.546 -22.017 1.00 97.75 85 ARG A O 1
ATOM 674 N N . GLY A 1 86 ? 12.362 -8.905 -19.797 1.00 95.62 86 GLY A N 1
ATOM 675 C CA . GLY A 1 86 ? 13.756 -9.350 -19.730 1.00 95.62 86 GLY A CA 1
ATOM 676 C C . GLY A 1 86 ? 14.759 -8.210 -19.925 1.00 95.62 86 GLY A C 1
ATOM 677 O O . GLY A 1 86 ? 15.830 -8.412 -20.497 1.00 95.62 86 GLY A O 1
ATOM 678 N N . GLU A 1 87 ? 14.415 -6.992 -19.504 1.00 96.00 87 GLU A N 1
ATOM 679 C CA . GLU A 1 87 ? 15.380 -5.894 -19.453 1.00 96.00 87 GLU A CA 1
ATOM 680 C C . GLU A 1 87 ? 16.424 -6.143 -18.353 1.00 96.00 87 GLU A C 1
ATOM 682 O O . GLU A 1 87 ? 16.157 -6.819 -17.359 1.00 96.00 87 GLU A O 1
ATOM 687 N N . ARG A 1 88 ? 17.625 -5.569 -18.504 1.00 93.00 88 ARG A N 1
ATOM 688 C CA . ARG A 1 88 ? 18.753 -5.755 -17.572 1.00 93.00 88 ARG A CA 1
ATOM 689 C C . ARG A 1 88 ? 18.561 -4.927 -16.295 1.00 93.00 88 ARG A C 1
ATOM 691 O O . ARG A 1 88 ? 19.258 -3.944 -16.063 1.00 93.00 88 ARG A O 1
ATOM 698 N N . ILE A 1 89 ? 17.573 -5.300 -15.482 1.00 91.94 89 ILE A N 1
ATOM 699 C CA . ILE A 1 89 ? 17.229 -4.602 -14.233 1.00 91.94 89 ILE A CA 1
ATOM 700 C C . ILE A 1 89 ? 18.180 -4.948 -13.076 1.00 91.94 89 ILE A C 1
ATOM 702 O O . ILE A 1 89 ? 18.281 -4.178 -12.119 1.00 91.94 89 ILE A O 1
ATOM 706 N N . ASN A 1 90 ? 18.912 -6.069 -13.155 1.00 92.00 90 ASN A N 1
ATOM 707 C CA . ASN A 1 90 ? 20.022 -6.356 -12.248 1.00 92.00 90 ASN A CA 1
ATOM 708 C C . ASN A 1 90 ? 21.238 -5.535 -12.688 1.00 92.00 90 ASN A C 1
ATOM 710 O O . ASN A 1 90 ? 22.110 -6.010 -13.412 1.00 92.00 90 ASN A O 1
ATOM 714 N N . ILE A 1 91 ? 21.267 -4.276 -12.260 1.00 91.50 91 ILE A N 1
ATOM 715 C CA . ILE A 1 91 ? 22.269 -3.290 -12.681 1.00 91.50 91 ILE A CA 1
ATOM 716 C C . ILE A 1 91 ? 23.677 -3.549 -12.127 1.00 91.50 91 ILE A C 1
ATOM 718 O O . ILE A 1 91 ? 24.637 -2.984 -12.639 1.00 91.50 91 ILE A O 1
ATOM 722 N N . THR A 1 92 ? 23.823 -4.361 -11.074 1.00 92.69 92 THR A N 1
ATOM 723 C CA . THR A 1 92 ? 25.136 -4.663 -10.478 1.00 92.69 92 THR A CA 1
ATOM 724 C C . THR A 1 92 ? 25.875 -5.762 -11.227 1.00 92.69 92 THR A C 1
ATOM 726 O O . THR A 1 92 ? 27.099 -5.729 -11.296 1.00 92.69 92 THR A O 1
ATOM 729 N N . GLU A 1 93 ? 25.141 -6.723 -11.789 1.00 92.69 93 GLU A N 1
ATOM 730 C CA . GLU A 1 93 ? 25.708 -7.840 -12.558 1.00 92.69 93 GLU A CA 1
ATOM 731 C C . GLU A 1 93 ? 25.423 -7.732 -14.059 1.00 92.69 93 GLU A C 1
ATOM 733 O O . GLU A 1 93 ? 25.894 -8.560 -14.834 1.00 92.69 93 GLU A O 1
ATOM 738 N N . ASP A 1 94 ? 24.650 -6.721 -14.458 1.00 88.69 94 ASP A N 1
ATOM 739 C CA . ASP A 1 94 ? 24.184 -6.490 -15.818 1.00 88.69 94 ASP A CA 1
ATOM 740 C C . ASP A 1 94 ? 23.509 -7.759 -16.375 1.00 88.69 94 ASP A C 1
ATOM 742 O O . ASP A 1 94 ? 24.011 -8.444 -17.266 1.00 88.69 94 ASP A O 1
ATOM 746 N N . ARG A 1 95 ? 22.379 -8.156 -15.780 1.00 82.56 95 ARG A N 1
ATOM 747 C CA . ARG A 1 95 ? 21.630 -9.367 -16.169 1.00 82.56 95 ARG A CA 1
ATOM 748 C C . ARG A 1 95 ? 20.132 -9.095 -16.271 1.00 82.56 95 ARG A C 1
ATOM 750 O O . ARG A 1 95 ? 19.601 -8.259 -15.537 1.00 82.56 95 ARG A O 1
ATOM 757 N N . ALA A 1 96 ? 19.504 -9.801 -17.210 1.00 75.06 96 ALA A N 1
ATOM 758 C CA . ALA A 1 96 ? 18.058 -9.988 -17.287 1.00 75.06 96 ALA A CA 1
ATOM 759 C C . ALA A 1 96 ? 17.636 -11.148 -16.379 1.00 75.06 96 ALA A C 1
ATOM 761 O O . ALA A 1 96 ? 18.457 -12.090 -16.237 1.00 75.06 96 ALA A O 1
#

InterPro domains:
  IPR001672 Phosphoglucose isomerase (PGI) [PF00342] (53-96)
  IPR001672 Phosphoglucose isomerase (PGI) [PS51463] (21-96)
  IPR001672 Phosphoglucose isomerase (PGI) [PTHR11469] (8-96)
  IPR046348 SIS domain superfamily [SSF53697] (8-96)

Organism: NCBI:txid146923

Sequence (96 aa):
MSDSPKLNRRPEWTALADHRTDAMAQPDLRELFAADPGRAERYVVRVGDLRIDYSKHLVTDETLALLQDLAAATGVFGLRDAMFRGERINITEDRA

Secondary structure (DSSP, 8-state):
---PPPGGGSHHHHHHHHHHHHTSSS--HHHHHHH-TTHHHHTEEEETTEEEE-TTSS--HHHHHHHHHHHHHTTHHHHHHHHHTT---BTTTTB-

Foldseek 3Di:
DPPADDLCVDVLNVVLVCCCVPVVVPQDLVVVCVVPVCLQVVQWDDDPPDIDTPSSPSDDPVNVVSVVVSCVSVCVVVLVVCVVVFQQPVVVVSGD

pLDDT: mean 94.37, std 7.7, range [46.44, 98.69]

Radius of gyration: 17.4 Å; chains: 1; bounding box: 44×34×38 Å